Protein AF-Q9U924-F1 (afdb_monomer_lite)

Sequence (74 aa):
AGLQGIKYDTDLFKRYKNFHPVIRCILMANQMFEVSKKITYGKSQEKIKIKIGIHYGPVLAGVIGGHKPQFSLI

Structure (mmCIF, N/CA/C/O backbone):
data_AF-Q9U924-F1
#
_entry.id   AF-Q9U924-F1
#
loop_
_atom_site.group_PDB
_atom_site.id
_atom_site.type_symbol
_atom_site.label_atom_id
_atom_site.label_alt_id
_atom_site.label_comp_id
_atom_site.label_asym_id
_atom_site.label_entity_id
_atom_site.label_seq_id
_atom_site.pdbx_PDB_ins_code
_atom_site.Cartn_x
_atom_site.Cartn_y
_atom_site.Cartn_z
_atom_site.occupancy
_atom_site.B_iso_or_equiv
_atom_site.auth_seq_id
_atom_site.auth_comp_id
_atom_site.auth_asym_id
_atom_site.auth_atom_id
_atom_site.pdbx_PDB_model_num
ATOM 1 N N . ALA A 1 1 ? 3.403 20.000 11.476 1.00 39.50 1 ALA A N 1
ATOM 2 C CA . ALA A 1 1 ? 3.641 18.789 12.284 1.00 39.50 1 ALA A CA 1
ATOM 3 C C . ALA A 1 1 ? 3.373 17.577 11.400 1.00 39.50 1 ALA A C 1
ATOM 5 O O . ALA A 1 1 ? 2.249 17.427 10.939 1.00 39.50 1 ALA A O 1
ATOM 6 N N . GLY A 1 2 ? 4.403 16.807 11.044 1.00 67.12 2 GLY A N 1
ATOM 7 C CA . GLY A 1 2 ? 4.219 15.575 10.271 1.00 67.12 2 GLY A CA 1
ATOM 8 C C . GLY A 1 2 ? 3.701 14.451 11.167 1.00 67.12 2 GLY A C 1
ATOM 9 O O . GLY A 1 2 ? 3.994 14.441 12.361 1.00 67.12 2 GLY A O 1
ATOM 10 N N . LEU A 1 3 ? 2.942 13.513 10.600 1.00 63.41 3 LEU A N 1
ATOM 11 C CA . LEU A 1 3 ? 2.659 12.242 11.266 1.00 63.41 3 LEU A CA 1
ATOM 12 C C . LEU A 1 3 ? 3.991 11.548 11.569 1.00 63.41 3 LEU A C 1
ATOM 14 O O . LEU A 1 3 ? 4.823 11.378 10.676 1.00 63.41 3 LEU A O 1
ATOM 18 N N . GLN A 1 4 ? 4.206 11.186 12.833 1.00 73.31 4 GLN A N 1
ATOM 19 C CA . GLN A 1 4 ? 5.396 10.452 13.241 1.00 73.31 4 GLN A CA 1
ATOM 20 C C . GLN A 1 4 ? 5.394 9.095 12.529 1.00 73.31 4 GLN A C 1
ATOM 22 O O . GLN A 1 4 ? 4.408 8.359 12.588 1.00 73.31 4 GLN A O 1
ATOM 27 N N . GLY A 1 5 ? 6.477 8.790 11.811 1.00 67.25 5 GLY A N 1
ATOM 28 C CA . GLY A 1 5 ? 6.611 7.521 11.105 1.00 67.25 5 GLY A CA 1
ATOM 29 C C . GLY A 1 5 ? 6.508 6.345 12.074 1.00 67.25 5 GLY A C 1
ATOM 30 O O . GLY A 1 5 ? 7.065 6.379 13.173 1.00 67.25 5 GLY A O 1
ATOM 31 N N . ILE A 1 6 ? 5.793 5.300 11.667 1.00 77.00 6 ILE A N 1
ATOM 32 C CA . ILE A 1 6 ? 5.728 4.044 12.415 1.00 77.00 6 ILE A CA 1
ATOM 33 C C . ILE A 1 6 ? 7.116 3.390 12.337 1.00 77.00 6 ILE A C 1
ATOM 35 O O . ILE A 1 6 ? 7.766 3.441 11.290 1.00 77.00 6 ILE A O 1
ATOM 39 N N . LYS A 1 7 ? 7.595 2.788 13.436 1.00 77.38 7 LYS A N 1
ATOM 40 C CA . LYS A 1 7 ? 8.858 2.035 13.418 1.00 77.38 7 LYS A CA 1
ATOM 41 C C . LYS A 1 7 ? 8.749 0.901 12.398 1.00 77.38 7 LYS A C 1
ATOM 43 O O . LYS A 1 7 ? 7.827 0.092 12.469 1.00 77.38 7 LYS A O 1
ATOM 48 N N . TYR A 1 8 ? 9.688 0.860 11.459 1.00 71.56 8 TYR A N 1
ATOM 49 C CA . TYR A 1 8 ? 9.751 -0.198 10.459 1.00 71.56 8 TYR A CA 1
ATOM 50 C C . TYR A 1 8 ? 10.203 -1.505 11.109 1.00 7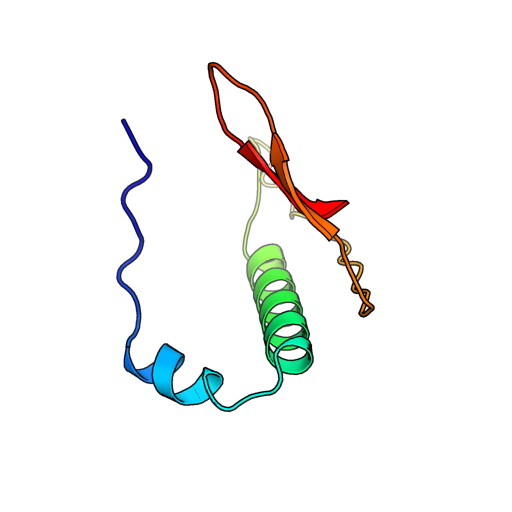1.56 8 TYR A C 1
ATOM 52 O O . TYR A 1 8 ? 11.269 -1.556 11.721 1.00 71.56 8 TYR A O 1
ATOM 60 N N . ASP A 1 9 ? 9.411 -2.561 10.936 1.00 85.31 9 ASP A N 1
ATOM 61 C CA . ASP A 1 9 ? 9.847 -3.925 11.220 1.00 85.31 9 ASP A CA 1
ATOM 62 C C . ASP A 1 9 ? 10.803 -4.372 10.103 1.00 85.31 9 ASP A C 1
ATOM 64 O O . ASP A 1 9 ? 10.411 -4.623 8.955 1.00 85.31 9 ASP A O 1
ATOM 68 N N . THR A 1 10 ? 12.091 -4.399 10.433 1.00 84.69 10 THR A N 1
ATOM 69 C CA . THR A 1 10 ? 13.180 -4.729 9.511 1.00 84.69 10 THR A CA 1
ATOM 70 C C . THR A 1 10 ? 13.142 -6.186 9.058 1.00 84.69 10 THR A C 1
ATOM 72 O O . THR A 1 10 ? 13.542 -6.479 7.927 1.00 84.69 10 THR A O 1
ATOM 75 N N . ASP A 1 11 ? 12.639 -7.097 9.885 1.00 87.19 11 ASP A N 1
ATOM 76 C CA . ASP A 1 11 ? 12.571 -8.523 9.571 1.00 87.19 11 ASP A CA 1
ATOM 77 C C 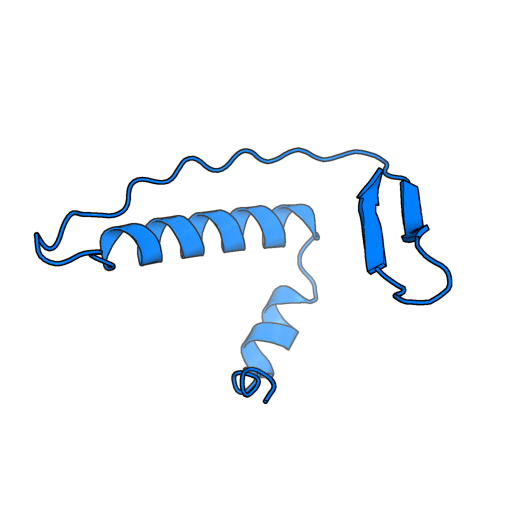. ASP A 1 11 ? 11.390 -8.820 8.649 1.00 87.19 11 ASP A C 1
ATOM 79 O O . ASP A 1 11 ? 11.528 -9.546 7.657 1.00 87.19 11 ASP A O 1
ATOM 83 N N . LEU A 1 12 ? 10.259 -8.153 8.885 1.00 84.25 12 LEU A N 1
ATOM 84 C CA . LEU A 1 12 ? 9.117 -8.171 7.978 1.00 84.25 12 LEU A CA 1
ATOM 85 C C . LEU A 1 12 ? 9.501 -7.639 6.589 1.00 84.25 12 LEU A C 1
ATOM 87 O O . LEU A 1 12 ? 9.147 -8.235 5.567 1.00 84.25 12 LEU A O 1
ATOM 91 N N . PHE A 1 13 ? 10.278 -6.552 6.544 1.00 83.75 13 PHE A N 1
ATOM 92 C CA . PHE A 1 13 ? 10.783 -5.991 5.293 1.00 83.75 13 PHE A CA 1
ATOM 93 C C . PHE A 1 13 ? 11.667 -6.989 4.538 1.00 83.75 13 PHE A C 1
ATOM 95 O O . PHE A 1 13 ? 11.437 -7.224 3.351 1.00 83.75 13 PHE A O 1
ATOM 102 N N . LYS A 1 14 ? 12.636 -7.624 5.212 1.00 88.25 14 LYS A N 1
ATOM 103 C CA . LYS A 1 14 ? 13.497 -8.652 4.599 1.00 88.25 14 LYS A CA 1
ATOM 104 C C . LYS A 1 14 ? 12.679 -9.808 4.027 1.00 88.25 14 LYS A C 1
ATOM 106 O O . LYS A 1 14 ? 12.948 -10.239 2.908 1.00 88.25 14 LYS A O 1
ATOM 111 N N . ARG A 1 15 ? 11.660 -10.270 4.759 1.00 88.88 15 ARG A N 1
ATOM 112 C CA . ARG A 1 15 ? 10.783 -11.367 4.330 1.00 88.88 15 ARG A CA 1
ATOM 113 C C . ARG A 1 15 ? 10.033 -11.034 3.042 1.00 88.88 15 ARG A C 1
ATOM 115 O O . ARG A 1 15 ? 10.020 -11.846 2.121 1.00 88.88 15 ARG A O 1
ATOM 122 N N . TYR A 1 16 ? 9.420 -9.853 2.963 1.00 88.81 16 TYR A N 1
ATOM 123 C CA . TYR A 1 16 ? 8.602 -9.486 1.804 1.00 88.81 16 TYR A CA 1
ATOM 124 C C . TYR A 1 16 ? 9.399 -8.906 0.639 1.00 88.81 16 TYR A C 1
ATOM 126 O O . TYR A 1 16 ? 8.895 -8.929 -0.480 1.00 88.81 16 TYR A O 1
ATOM 134 N N . LYS A 1 17 ? 10.635 -8.429 0.844 1.00 89.25 17 LYS A N 1
ATOM 135 C CA . LYS A 1 17 ? 11.473 -7.847 -0.220 1.00 89.25 17 LYS A CA 1
ATOM 136 C C . LYS A 1 17 ? 11.605 -8.764 -1.440 1.00 89.25 17 LYS A C 1
ATOM 138 O O . LYS A 1 17 ? 11.579 -8.275 -2.566 1.00 89.25 17 LYS A O 1
ATOM 143 N N . ASN A 1 18 ? 11.680 -10.074 -1.210 1.00 91.62 18 ASN A N 1
ATOM 144 C CA . ASN A 1 18 ? 11.864 -11.077 -2.261 1.00 91.62 18 ASN A CA 1
ATOM 145 C C . ASN A 1 18 ? 10.561 -11.486 -2.966 1.00 91.62 18 ASN A C 1
ATOM 147 O O . ASN A 1 18 ? 10.601 -12.211 -3.955 1.00 91.62 18 ASN A O 1
ATOM 151 N N . PHE A 1 19 ? 9.397 -11.056 -2.475 1.00 94.56 19 PHE A N 1
ATOM 152 C CA . PHE A 1 19 ? 8.123 -11.396 -3.106 1.00 94.56 19 PHE A CA 1
ATOM 153 C C . PHE A 1 19 ? 7.855 -10.481 -4.290 1.00 94.56 19 PHE A C 1
ATOM 155 O O . PHE A 1 19 ? 8.172 -9.293 -4.244 1.00 94.56 19 PHE A O 1
ATOM 162 N N . HIS A 1 20 ? 7.198 -11.006 -5.324 1.00 95.00 20 HIS A N 1
ATOM 163 C CA . HIS A 1 20 ? 6.762 -10.198 -6.458 1.00 95.00 20 HIS A CA 1
ATOM 164 C C . HIS A 1 20 ? 5.876 -9.021 -5.980 1.00 95.00 20 HIS A C 1
ATOM 166 O O . HIS A 1 20 ? 5.026 -9.228 -5.106 1.00 95.00 20 HIS A O 1
ATOM 172 N N . PRO A 1 21 ? 6.017 -7.794 -6.524 1.00 92.88 21 PRO A N 1
ATOM 173 C CA . PRO A 1 21 ? 5.269 -6.622 -6.054 1.00 92.88 21 PRO A CA 1
ATOM 174 C C . PRO A 1 21 ? 3.749 -6.813 -6.024 1.00 92.88 21 PRO A C 1
ATOM 176 O O . PRO A 1 21 ? 3.096 -6.370 -5.083 1.00 92.88 21 PRO A O 1
ATOM 179 N N . VAL A 1 22 ? 3.199 -7.536 -7.005 1.00 95.69 22 VAL A N 1
ATOM 180 C CA . VAL A 1 22 ? 1.763 -7.864 -7.063 1.00 95.69 22 VAL A CA 1
ATOM 181 C C . VAL A 1 22 ? 1.332 -8.700 -5.857 1.00 95.69 22 VAL A C 1
ATOM 183 O O . VAL A 1 22 ? 0.316 -8.401 -5.237 1.00 95.69 22 VAL A O 1
ATOM 186 N N . ILE A 1 23 ? 2.135 -9.692 -5.460 1.00 96.25 23 ILE A N 1
ATOM 187 C CA . ILE A 1 23 ? 1.853 -10.519 -4.278 1.00 96.25 23 ILE A CA 1
ATOM 188 C C . ILE A 1 23 ? 1.847 -9.641 -3.026 1.00 96.25 23 ILE A C 1
ATOM 190 O O . ILE A 1 23 ? 0.936 -9.738 -2.209 1.00 96.25 23 ILE A O 1
ATOM 194 N N . ARG A 1 24 ? 2.822 -8.732 -2.890 1.00 95.19 24 ARG A N 1
ATOM 195 C CA . ARG A 1 24 ? 2.865 -7.794 -1.757 1.00 95.19 24 ARG A CA 1
ATOM 196 C C . ARG A 1 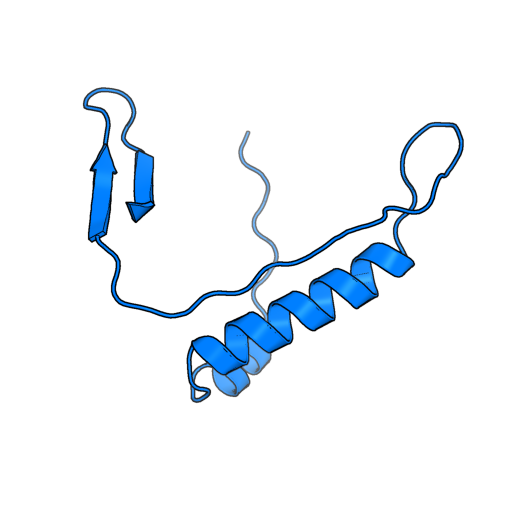24 ? 1.629 -6.893 -1.702 1.00 95.19 24 ARG A C 1
ATOM 198 O O . ARG A 1 24 ? 1.100 -6.676 -0.618 1.00 95.19 24 ARG A O 1
ATOM 205 N N . CYS A 1 25 ? 1.152 -6.409 -2.851 1.00 95.75 25 CYS A N 1
ATOM 206 C CA . CYS A 1 25 ? -0.066 -5.602 -2.945 1.00 95.75 25 CYS A CA 1
ATOM 207 C C . CYS A 1 25 ? -1.310 -6.387 -2.493 1.00 95.75 25 CYS A C 1
ATOM 209 O O . CYS A 1 25 ? -2.089 -5.888 -1.683 1.00 95.75 25 CYS A O 1
ATOM 211 N N . ILE A 1 26 ? -1.455 -7.643 -2.928 1.00 96.94 26 ILE A N 1
ATOM 212 C CA . ILE A 1 26 ? -2.563 -8.516 -2.504 1.00 96.94 26 ILE A CA 1
ATOM 213 C C . ILE A 1 26 ? -2.499 -8.791 -0.994 1.00 96.94 26 ILE A C 1
ATOM 215 O O . ILE A 1 26 ? -3.515 -8.717 -0.303 1.00 96.94 26 ILE A O 1
ATOM 219 N N . LEU A 1 27 ? -1.308 -9.067 -0.454 1.00 95.50 27 LEU A N 1
ATOM 220 C CA . LEU A 1 27 ? -1.125 -9.291 0.983 1.00 95.50 27 LEU A CA 1
ATOM 221 C C . LEU A 1 27 ? -1.487 -8.048 1.803 1.00 95.50 27 LEU A C 1
ATOM 223 O O . LEU A 1 27 ? -2.179 -8.166 2.813 1.00 95.50 27 LEU A O 1
ATOM 227 N N . MET A 1 28 ? -1.082 -6.863 1.342 1.00 94.69 28 MET A N 1
ATOM 228 C CA . MET A 1 28 ? -1.477 -5.592 1.948 1.00 94.69 28 MET A CA 1
ATOM 229 C C . MET A 1 28 ? -2.999 -5.415 1.926 1.00 94.69 28 MET A C 1
ATOM 231 O O . MET A 1 28 ? -3.583 -5.080 2.954 1.00 94.69 28 MET A O 1
ATOM 235 N N . ALA A 1 29 ? -3.656 -5.671 0.792 1.00 97.12 29 ALA A N 1
ATOM 236 C CA . ALA A 1 29 ? -5.108 -5.563 0.677 1.00 97.12 29 ALA A CA 1
ATOM 237 C C . ALA A 1 29 ? -5.832 -6.480 1.676 1.00 97.12 29 ALA A C 1
ATOM 239 O O . ALA A 1 29 ? -6.752 -6.042 2.368 1.00 97.12 29 ALA A O 1
ATOM 240 N N . ASN A 1 30 ? -5.367 -7.724 1.824 1.00 96.00 30 ASN A N 1
ATOM 241 C CA . ASN A 1 30 ? -5.898 -8.654 2.820 1.00 96.00 30 ASN A CA 1
ATOM 242 C C . ASN A 1 30 ? -5.699 -8.130 4.250 1.00 96.00 30 ASN A C 1
ATOM 244 O O . ASN A 1 30 ? -6.634 -8.150 5.048 1.00 96.00 30 ASN A O 1
ATOM 248 N N . GLN A 1 31 ? -4.515 -7.603 4.578 1.00 94.19 31 GLN A N 1
ATOM 249 C CA . GLN A 1 31 ? -4.252 -7.009 5.893 1.00 94.19 31 GLN A CA 1
ATOM 250 C C . GLN A 1 31 ? -5.165 -5.810 6.176 1.00 94.19 31 GLN A C 1
ATOM 252 O O . GLN A 1 31 ? -5.718 -5.707 7.271 1.00 94.19 31 GLN A O 1
ATOM 257 N N . MET A 1 32 ? -5.378 -4.935 5.191 1.00 95.62 32 MET A N 1
ATOM 258 C CA . MET A 1 32 ? -6.312 -3.811 5.301 1.00 95.62 32 MET A CA 1
ATOM 259 C C . MET A 1 32 ? -7.744 -4.289 5.553 1.00 95.62 32 MET A C 1
ATOM 261 O O . MET A 1 32 ? -8.441 -3.709 6.385 1.00 95.62 32 MET A O 1
ATOM 265 N N . PHE A 1 33 ? -8.176 -5.358 4.881 1.00 95.00 33 PHE A N 1
ATOM 266 C CA . PHE A 1 33 ? -9.498 -5.944 5.087 1.00 95.00 33 PHE A CA 1
ATOM 267 C C . PHE A 1 33 ? -9.671 -6.487 6.508 1.00 95.00 33 PHE A C 1
ATOM 269 O O . PHE A 1 33 ? -10.676 -6.198 7.159 1.00 95.00 33 PHE A O 1
ATOM 276 N N . GLU A 1 34 ? -8.672 -7.194 7.037 1.00 94.44 34 GLU A N 1
ATOM 277 C CA . GLU A 1 34 ? -8.703 -7.691 8.416 1.00 94.44 34 GLU A CA 1
ATOM 278 C C . GLU A 1 34 ? -8.689 -6.567 9.456 1.00 94.44 34 GLU A C 1
ATOM 280 O O . GLU A 1 34 ? -9.383 -6.648 10.471 1.00 94.44 34 GLU A O 1
ATOM 285 N N . VAL A 1 35 ? -7.934 -5.496 9.208 1.00 93.44 35 VAL A N 1
ATOM 286 C CA . VAL A 1 35 ? -7.914 -4.317 10.081 1.00 93.44 35 VAL A CA 1
ATOM 287 C C . VAL A 1 35 ? -9.255 -3.582 10.035 1.00 93.44 35 VAL A C 1
ATOM 289 O O . VAL A 1 35 ? -9.789 -3.233 11.085 1.00 93.44 35 VAL A O 1
ATOM 292 N N . SER A 1 36 ? -9.859 -3.423 8.855 1.00 93.38 36 SER A N 1
ATOM 293 C CA . SER A 1 36 ? -11.163 -2.765 8.696 1.00 93.38 36 SER A CA 1
ATOM 294 C C . SER A 1 36 ? -12.266 -3.424 9.520 1.00 93.38 36 SER A C 1
ATOM 296 O O . SER A 1 36 ? -13.139 -2.729 10.027 1.00 93.38 36 SER A O 1
ATOM 298 N N . LYS A 1 37 ? -12.229 -4.751 9.697 1.00 90.94 37 LYS A N 1
ATOM 299 C CA . LYS A 1 37 ? -13.208 -5.476 10.526 1.00 90.94 37 LYS A CA 1
ATOM 300 C C . LYS A 1 37 ? -13.135 -5.102 12.009 1.00 90.94 37 LYS A C 1
ATOM 302 O O . LYS A 1 37 ? -14.125 -5.268 12.719 1.00 90.94 37 LYS A O 1
ATOM 307 N N . LYS A 1 38 ? -11.965 -4.654 12.475 1.00 92.00 38 LYS A N 1
ATOM 308 C CA . LYS A 1 38 ? -11.677 -4.340 13.883 1.00 92.00 38 LYS A CA 1
ATOM 309 C C . LYS A 1 38 ? -11.904 -2.869 14.220 1.00 92.00 38 LYS A C 1
ATOM 311 O O . LYS A 1 38 ? -11.987 -2.538 15.397 1.00 92.00 38 LYS A O 1
ATOM 316 N N . ILE A 1 39 ? -11.977 -2.001 13.212 1.00 91.69 39 ILE A N 1
ATOM 317 C CA . ILE A 1 39 ? -12.110 -0.559 13.407 1.00 91.69 39 ILE A CA 1
ATOM 318 C C . ILE A 1 39 ? -13.577 -0.148 13.270 1.00 91.69 39 ILE A C 1
ATOM 320 O O . ILE A 1 39 ? -14.260 -0.471 12.294 1.00 91.69 39 ILE A O 1
ATOM 324 N N . THR A 1 40 ? -14.037 0.615 14.254 1.00 92.25 40 THR A N 1
ATOM 325 C CA . THR A 1 40 ? -15.310 1.332 14.250 1.00 92.25 40 THR A CA 1
ATOM 326 C C . THR A 1 40 ? -15.056 2.831 14.113 1.00 92.25 40 THR A C 1
ATOM 328 O O . THR A 1 40 ? -14.004 3.337 14.508 1.00 92.25 40 THR A O 1
ATOM 331 N N . TYR A 1 41 ? -16.000 3.559 13.520 1.00 89.19 41 TYR A N 1
ATOM 332 C CA . TYR A 1 41 ? -15.880 4.997 13.291 1.00 89.19 41 TYR A CA 1
ATOM 333 C C . TYR A 1 41 ? -17.128 5.761 13.748 1.00 89.19 41 TYR A C 1
ATOM 335 O O . TYR A 1 41 ? -18.251 5.260 13.696 1.00 89.19 41 TYR A O 1
ATOM 343 N N . GLY A 1 42 ? -16.915 7.008 14.173 1.00 87.19 42 GLY A N 1
ATOM 344 C CA . GLY A 1 42 ? -17.973 7.942 14.552 1.00 87.19 42 GLY A CA 1
ATOM 345 C C . GLY A 1 42 ? -18.534 7.736 15.962 1.00 87.19 42 GLY A C 1
ATOM 346 O O . GLY A 1 42 ? -18.170 6.811 16.690 1.00 87.19 42 GLY A O 1
ATOM 347 N N . LYS A 1 43 ? -19.448 8.632 16.358 1.00 84.25 43 LYS A N 1
ATOM 348 C CA . LYS A 1 43 ? -20.122 8.579 17.671 1.00 84.25 43 LYS A CA 1
ATOM 349 C C . LYS A 1 43 ? -20.964 7.309 17.832 1.00 84.25 43 LYS A C 1
ATOM 351 O O . LYS A 1 43 ? -21.043 6.771 18.928 1.00 84.25 43 LYS A O 1
ATOM 356 N N . SER A 1 44 ? -21.523 6.818 16.729 1.00 89.06 44 SER A N 1
ATOM 357 C CA . SER A 1 44 ? -22.376 5.627 16.678 1.00 89.06 44 SER A CA 1
ATOM 358 C C . SER A 1 44 ? -21.600 4.305 16.568 1.00 89.06 44 SER A C 1
ATOM 360 O O . SER A 1 44 ? -22.227 3.256 16.474 1.00 89.06 44 SER A O 1
ATOM 362 N N . GLN A 1 45 ? -20.257 4.334 16.579 1.00 88.88 45 GLN A N 1
ATOM 363 C CA . GLN A 1 45 ? -19.394 3.141 16.532 1.00 88.88 45 GLN A CA 1
ATOM 364 C C . GLN A 1 45 ? -19.703 2.194 15.357 1.00 88.88 45 GLN A C 1
ATOM 366 O O . GLN A 1 45 ? -19.684 0.968 15.491 1.00 88.88 45 GLN A O 1
ATOM 371 N N . GLU A 1 46 ? -19.973 2.750 14.177 1.00 89.81 46 GLU A N 1
ATOM 372 C CA . GLU A 1 46 ? -20.305 1.945 13.004 1.00 89.81 46 GLU A CA 1
ATOM 373 C C . GLU A 1 46 ? -19.070 1.226 12.457 1.00 89.81 46 GLU A C 1
ATOM 375 O O . GLU A 1 46 ? -17.963 1.769 12.442 1.00 89.81 46 GLU A O 1
ATOM 380 N N . LYS A 1 47 ? -19.257 -0.008 11.976 1.00 90.38 47 LYS A N 1
ATOM 381 C CA . LYS A 1 47 ? -18.177 -0.781 11.351 1.00 90.38 47 LYS A CA 1
ATOM 382 C C . LYS A 1 47 ? -17.810 -0.189 9.997 1.00 90.38 47 LYS A C 1
ATOM 384 O O . LYS A 1 47 ? -18.679 0.000 9.143 1.00 90.38 47 LYS A O 1
ATOM 389 N N . ILE A 1 48 ? -16.514 -0.001 9.766 1.00 91.81 48 ILE A N 1
ATOM 390 C CA . ILE A 1 48 ? -16.010 0.449 8.470 1.00 91.81 48 ILE A CA 1
ATOM 391 C C . ILE A 1 48 ? -16.187 -0.675 7.441 1.00 91.81 48 ILE A C 1
ATOM 393 O O . ILE A 1 48 ? -15.740 -1.806 7.644 1.00 91.81 48 ILE A O 1
ATOM 397 N N . LYS A 1 49 ? -16.834 -0.356 6.315 1.00 90.69 49 LYS A N 1
ATOM 398 C CA . LYS A 1 49 ? -16.975 -1.250 5.158 1.00 90.69 49 LYS A CA 1
ATOM 399 C C . LYS A 1 49 ? -16.069 -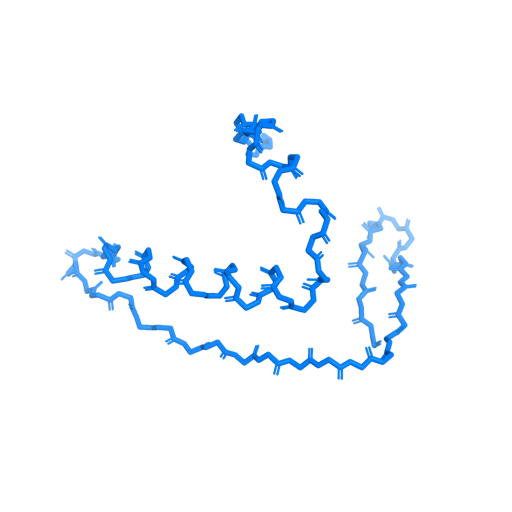0.755 4.036 1.00 90.69 49 LYS A C 1
ATOM 401 O O . LYS A 1 49 ? -16.236 0.371 3.577 1.00 90.69 49 LYS A O 1
ATOM 406 N N . ILE A 1 50 ? -15.153 -1.601 3.568 1.00 94.12 50 ILE A N 1
ATOM 407 C CA . ILE A 1 50 ? -14.241 -1.273 2.465 1.00 94.12 50 ILE A CA 1
ATOM 408 C C . ILE A 1 50 ? -14.425 -2.220 1.278 1.00 94.12 50 ILE A C 1
ATOM 410 O O . ILE A 1 50 ? -14.766 -3.391 1.447 1.00 94.12 50 ILE A O 1
ATOM 414 N N . LYS A 1 51 ? -14.164 -1.710 0.072 1.00 95.62 51 LYS A N 1
ATOM 415 C CA . LYS A 1 51 ? -13.979 -2.489 -1.159 1.00 95.62 51 LYS A CA 1
ATOM 416 C C . LYS A 1 51 ? -12.607 -2.134 -1.724 1.00 95.62 51 LYS A C 1
ATOM 418 O O . LYS A 1 51 ? -12.285 -0.953 -1.801 1.00 95.62 51 LYS A O 1
ATOM 423 N N . ILE A 1 52 ? -11.812 -3.133 -2.099 1.00 96.69 52 ILE A N 1
ATOM 424 C CA . ILE A 1 52 ? -10.447 -2.931 -2.601 1.00 96.69 52 ILE A CA 1
ATOM 425 C C . ILE A 1 52 ? -10.379 -3.463 -4.032 1.00 96.69 52 ILE A C 1
ATOM 427 O O . ILE A 1 52 ? -10.546 -4.660 -4.251 1.00 96.69 52 ILE A O 1
ATOM 431 N N . GLY A 1 53 ? -10.164 -2.572 -5.001 1.00 96.50 53 GLY A N 1
ATOM 432 C CA . GLY A 1 53 ? -9.854 -2.938 -6.384 1.00 96.50 53 GLY A CA 1
ATOM 433 C C . GLY A 1 53 ? -8.342 -3.033 -6.583 1.00 96.50 53 GLY A C 1
ATOM 434 O O . GLY A 1 53 ? -7.606 -2.201 -6.056 1.00 96.50 53 GLY A O 1
ATOM 435 N N . ILE A 1 54 ? -7.878 -4.036 -7.328 1.00 96.44 54 ILE A N 1
ATOM 436 C CA . ILE A 1 54 ? -6.456 -4.242 -7.634 1.00 96.44 54 ILE A CA 1
ATOM 437 C C . ILE A 1 54 ? -6.310 -4.422 -9.145 1.00 96.44 54 ILE A C 1
ATOM 439 O O . ILE A 1 54 ? -7.030 -5.215 -9.747 1.00 96.44 54 ILE A O 1
ATOM 443 N N . HIS A 1 55 ? -5.368 -3.697 -9.744 1.00 95.25 55 HIS A N 1
ATOM 444 C CA . HIS A 1 55 ? -5.012 -3.790 -11.158 1.00 95.25 55 HIS A CA 1
ATOM 445 C C . HIS A 1 55 ? -3.484 -3.848 -11.308 1.00 95.25 55 HIS A C 1
ATOM 447 O O . HIS A 1 55 ? -2.760 -3.295 -10.479 1.00 95.25 55 HIS A O 1
ATOM 453 N N . TYR A 1 56 ? -2.997 -4.517 -12.356 1.00 95.19 56 TYR A N 1
ATOM 454 C CA . TYR A 1 56 ? -1.578 -4.590 -12.700 1.00 95.19 56 TYR A CA 1
ATOM 455 C C . TYR A 1 56 ? -1.379 -4.337 -14.195 1.00 95.19 56 TYR A C 1
ATOM 457 O O . TYR A 1 56 ? -2.046 -4.955 -15.023 1.00 95.19 56 TYR A O 1
ATOM 465 N N . GLY A 1 57 ? -0.430 -3.461 -14.511 1.00 94.12 57 GLY A N 1
ATOM 466 C CA . GLY A 1 57 ? -0.081 -3.064 -15.867 1.00 94.12 57 GLY A CA 1
ATOM 467 C C . GLY A 1 57 ? 1.023 -2.001 -15.870 1.00 94.12 57 GLY A C 1
ATOM 468 O O . GLY A 1 57 ? 1.456 -1.564 -14.798 1.00 94.12 57 GLY A O 1
ATOM 469 N N . PRO A 1 58 ? 1.512 -1.605 -17.055 1.00 94.69 58 PRO A N 1
ATOM 470 C CA . PRO A 1 58 ? 2.417 -0.467 -17.192 1.00 94.69 58 PRO A CA 1
ATOM 471 C C . PRO A 1 58 ? 1.732 0.839 -16.752 1.00 94.69 58 PRO A C 1
ATOM 473 O O . PRO A 1 58 ? 0.530 1.001 -16.948 1.00 94.69 58 PRO A O 1
ATOM 476 N N . VAL A 1 59 ? 2.503 1.766 -16.174 1.00 93.75 59 VAL A N 1
ATOM 477 C CA . VAL A 1 59 ? 2.031 3.080 -15.693 1.00 93.75 59 VAL A CA 1
ATOM 478 C C . VAL A 1 59 ? 3.061 4.167 -16.002 1.00 93.75 59 VAL A C 1
ATOM 480 O O . VAL A 1 59 ? 4.255 3.870 -16.106 1.00 93.75 59 VAL A O 1
ATOM 483 N N . LEU A 1 60 ? 2.625 5.424 -16.099 1.00 94.81 60 LEU A N 1
ATOM 484 C CA . LEU A 1 60 ? 3.511 6.586 -16.170 1.00 94.81 60 LEU A CA 1
ATOM 485 C C . LEU A 1 60 ? 3.618 7.223 -14.779 1.00 94.81 60 LEU A C 1
ATOM 487 O O . LEU A 1 60 ? 2.621 7.602 -14.171 1.00 94.81 60 LEU A O 1
ATOM 491 N N . ALA A 1 61 ? 4.839 7.348 -14.259 1.00 93.69 61 ALA A N 1
ATOM 492 C CA . ALA A 1 61 ? 5.099 7.949 -12.950 1.00 93.69 61 ALA A CA 1
ATOM 493 C C . ALA A 1 61 ? 5.918 9.236 -13.096 1.00 93.69 61 ALA A C 1
ATOM 495 O O . ALA A 1 61 ? 6.899 9.268 -13.840 1.00 93.69 61 ALA A O 1
ATOM 496 N N . GLY A 1 62 ? 5.549 10.288 -12.364 1.00 93.94 62 GLY A N 1
ATOM 497 C CA . GLY A 1 62 ? 6.236 11.577 -12.431 1.00 93.94 62 GLY A CA 1
ATOM 498 C C . GLY A 1 62 ? 5.949 12.492 -11.246 1.00 93.94 62 GLY A C 1
ATOM 499 O O . GLY A 1 62 ? 5.233 12.135 -10.310 1.00 93.94 62 GLY A O 1
ATOM 500 N N . VAL A 1 63 ? 6.525 13.693 -11.289 1.00 94.12 63 VAL A N 1
ATOM 501 C CA . VAL A 1 63 ? 6.262 14.761 -10.318 1.00 94.12 63 VAL A CA 1
ATOM 502 C C . VAL A 1 63 ? 5.551 15.900 -11.035 1.00 94.12 63 VAL A C 1
ATOM 504 O O . VAL A 1 63 ? 6.025 16.382 -12.061 1.00 94.12 63 VAL A O 1
ATOM 507 N N . ILE A 1 64 ? 4.419 16.330 -10.487 1.00 91.44 64 ILE A N 1
ATOM 508 C CA . ILE A 1 64 ? 3.626 17.446 -11.005 1.00 91.44 64 ILE A CA 1
ATOM 509 C C . ILE A 1 64 ? 3.651 18.626 -10.030 1.00 91.44 64 ILE A C 1
ATOM 511 O O . ILE A 1 64 ? 3.750 18.437 -8.819 1.00 91.44 64 ILE A O 1
ATOM 515 N N . GLY A 1 65 ? 3.518 19.844 -10.562 1.00 89.44 65 GLY A N 1
ATOM 516 C CA . GLY A 1 65 ? 3.429 21.085 -9.785 1.00 89.44 65 GLY A CA 1
ATOM 517 C C . GLY A 1 65 ? 4.787 21.724 -9.465 1.00 89.44 65 GLY A C 1
ATOM 518 O O . GLY A 1 65 ? 5.629 21.123 -8.810 1.00 89.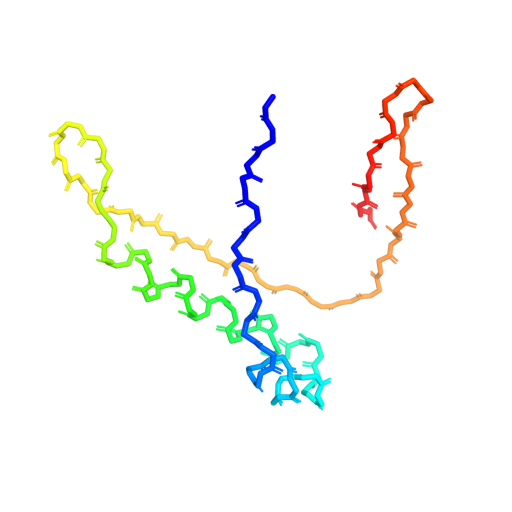44 65 GLY A O 1
ATOM 519 N N . GLY A 1 66 ? 4.985 22.979 -9.889 1.00 89.56 66 GLY A N 1
ATOM 520 C CA . GLY A 1 66 ? 6.260 23.693 -9.712 1.00 89.56 66 GLY A CA 1
ATOM 521 C C . GLY A 1 66 ? 6.531 24.147 -8.273 1.00 89.56 66 GLY A C 1
ATOM 522 O O . GLY A 1 66 ? 7.587 23.868 -7.722 1.00 89.56 66 GLY A O 1
ATOM 523 N N . HIS A 1 67 ? 5.568 24.816 -7.633 1.00 91.12 67 HIS A N 1
ATOM 524 C CA . HIS A 1 67 ? 5.745 25.348 -6.271 1.00 91.12 67 HIS A CA 1
ATOM 525 C C . HIS A 1 67 ? 5.398 24.330 -5.165 1.00 91.12 67 HIS A C 1
ATOM 527 O O . HIS A 1 67 ? 5.770 24.499 -4.005 1.00 91.12 67 HIS A O 1
ATOM 533 N N . LYS A 1 68 ? 4.645 23.274 -5.496 1.00 91.44 68 LYS A N 1
ATOM 534 C CA . LYS A 1 68 ? 4.258 22.196 -4.572 1.00 91.44 68 LYS A CA 1
ATOM 535 C C . LYS A 1 68 ? 4.350 20.857 -5.307 1.00 91.44 68 LYS A C 1
ATOM 537 O O . LYS A 1 68 ? 3.322 20.391 -5.799 1.00 91.44 68 LYS A O 1
ATOM 542 N N . PRO A 1 69 ? 5.557 20.283 -5.423 1.00 89.69 69 PRO A N 1
ATOM 543 C CA . PRO A 1 69 ? 5.753 19.035 -6.143 1.00 89.69 69 PRO A CA 1
ATOM 544 C C . PRO A 1 69 ? 4.959 17.902 -5.488 1.00 89.69 69 PRO A C 1
ATOM 546 O O . PRO A 1 69 ? 5.003 17.720 -4.270 1.00 89.69 69 PRO A O 1
ATOM 549 N N . GLN A 1 70 ? 4.238 17.138 -6.304 1.00 92.81 70 GLN A N 1
ATOM 550 C CA . GLN A 1 70 ? 3.485 15.957 -5.891 1.00 92.81 70 GLN A CA 1
ATOM 551 C C . GLN A 1 70 ? 3.850 14.782 -6.787 1.00 92.81 70 GLN A C 1
ATOM 553 O O . GLN A 1 70 ? 3.856 14.908 -8.011 1.00 92.81 70 GLN A O 1
ATOM 558 N N . PHE A 1 71 ? 4.147 13.637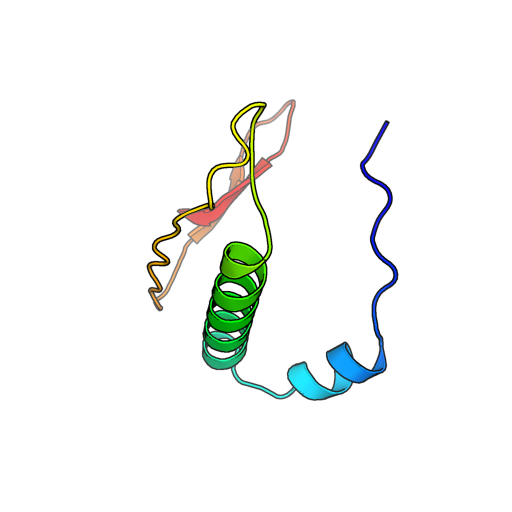 -6.176 1.00 93.25 71 PHE A N 1
ATOM 559 C CA . PHE A 1 71 ? 4.297 12.393 -6.918 1.00 93.25 71 PHE A CA 1
ATOM 560 C C . PHE A 1 71 ? 2.930 11.955 -7.446 1.00 93.25 71 PHE A C 1
ATOM 562 O O . PHE A 1 71 ? 1.971 11.873 -6.677 1.00 93.25 71 PHE A O 1
ATOM 569 N N . SER A 1 72 ? 2.850 11.683 -8.745 1.00 92.00 72 SER A N 1
ATOM 570 C CA . SER A 1 72 ? 1.624 11.271 -9.421 1.00 92.00 72 SER A CA 1
ATOM 571 C C . SER A 1 72 ? 1.861 10.029 -10.273 1.00 92.00 72 SER A C 1
ATOM 573 O O . SER A 1 72 ? 2.935 9.851 -10.856 1.00 92.00 72 SER A O 1
ATOM 575 N N . LEU A 1 73 ? 0.829 9.191 -10.344 1.00 90.62 73 LEU A N 1
ATOM 576 C CA . LEU A 1 73 ? 0.716 8.057 -11.253 1.00 90.62 73 LEU A CA 1
ATOM 577 C C . LEU A 1 73 ? -0.405 8.376 -12.245 1.00 90.62 73 LEU A C 1
ATOM 579 O O . LEU A 1 73 ? -1.503 8.738 -11.816 1.00 90.62 73 LEU A O 1
ATOM 583 N N . ILE A 1 74 ? -0.109 8.270 -13.539 1.00 82.06 74 ILE A N 1
ATOM 584 C CA . ILE A 1 74 ? -1.042 8.467 -14.657 1.00 82.06 74 ILE A CA 1
ATOM 585 C C . ILE A 1 74 ? -1.137 7.162 -15.448 1.00 82.06 74 ILE A C 1
ATOM 587 O O . ILE A 1 74 ? -0.084 6.504 -15.648 1.00 82.06 74 ILE A O 1
#

pLDDT: mean 89.33, std 9.26, range [39.5, 97.12]

Organism: Tetrahymena pyriformis (NCBI:txid5908)

InterPro domains:
  IPR001054 Adenylyl cyclase class-3/4/guanylyl cyclase [PF00211] (18-72)
  IPR001054 Adenylyl cyclase class-3/4/guanylyl cyclase [PS50125] (28-74)
  IPR029787 Nucleotide cyclase [G3DSA:3.30.70.1230] (6-74)
  IPR029787 Nucleotide cyclase [SSF55073] (14-74)

Foldseek 3Di:
DDDDDDDDPPVVCVVCVPPDVLVVVVVVVVVVVVVQQVAADDPVRHRHDDDDDDDDDDWDWDWDDDVDTDTDID

Secondary structure (DSSP, 8-state):
-PPPPPPP-HHHHHHHHTS-HHHHHHHHHHHHHHHHTT-EETTTTEEP--------S---EEEE-SSS-EEEE-

Radius of gyration: 16.8 Å; chains: 1; bounding box: 36×37×35 Å